Protein AF-A0A849Q7D5-F1 (afdb_monomer)

pLDDT: mean 95.62, std 4.77, range [68.0, 98.69]

Secondary structure (DSSP, 8-state):
-EEE--TTTTHHHHHHHHHHHTT---EEE-GGGHHHHGGG-S-EEEE-SEE-SSEEEEETTHHHHHHHHHHHT--EEEE--GGGB--GGGSPPS-----GGGT--S--TT-------EEEEEGGG-SEEEETTEEE-HHHHHHHHHT-

Nearest PDB structures (foldseek):
  3a11-assembly1_F  TM=9.158E-01  e=6.242E-13  Thermococcus kodakarensis KOD1
  7f67-assembly1_C  TM=9.190E-01  e=4.247E-13  Homo sapiens
  7f67-assembly1_D  TM=8.994E-01  e=4.829E-13  Homo sapiens
  7f66-assembly1_D  TM=9.003E-01  e=6.242E-13  Homo sapiens
  1t5o-assembly2_C  TM=9.073E-01  e=4.045E-11  Archaeoglobus fulgidus DSM 4304

Mean predicted aligned error: 3.21 Å

Sequence (148 aa):
AIVVESRPAREGVQLARALGEVGIRSTLIVDAGIASFMDRADAILVGGDTVSGSFFVNKLGTHPLVLTAANQGVPVYLLASLLKLLPEDEVPEVESPHSPEEVESDPMTNVTVENIYFERIPLDKVTGVITEEGVLTPEEIARRVTSL

Solvent-accessible surface area (backbone atoms only — not comparable to full-atom values): 8372 Å² total; per-residue (Å²): 86,82,35,49,28,34,67,63,84,34,58,30,52,54,51,47,49,55,37,46,76,75,70,44,70,64,46,84,39,56,63,90,43,48,77,84,50,47,92,78,46,86,58,46,80,42,69,43,73,32,36,34,46,62,32,28,31,28,56,37,69,46,49,66,48,44,54,50,30,49,74,71,71,33,48,28,36,34,41,40,56,73,89,34,54,35,45,69,92,69,56,74,84,54,83,53,82,48,68,31,56,62,75,54,72,73,90,53,89,97,57,87,72,78,32,60,60,40,38,80,29,64,33,87,55,39,67,26,37,40,35,92,92,42,77,36,45,44,68,55,44,25,55,51,29,75,70,110

Foldseek 3Di:
DEFELQPLVRVSVVVCVVCVVVPHDYHYDHLVCLLVCLVVDQAAEFEFQADELWKTKGWPSVQVNLVSCLVVVHAYEYEYEPVRYAYPVPDDDQQDWDDLVSVPVDDDPPDDRTDTTMDIHTLQSHPFYQYPVGTHHSNRSNVVNVVD

Structure (mmCIF, N/CA/C/O backbone):
data_AF-A0A849Q7D5-F1
#
_entry.id   AF-A0A849Q7D5-F1
#
loop_
_atom_site.group_PDB
_atom_site.id
_atom_site.type_symbol
_atom_site.label_atom_id
_atom_site.label_alt_id
_atom_site.label_comp_id
_atom_site.label_asym_id
_atom_site.label_entity_id
_atom_site.label_seq_id
_atom_site.pdbx_PDB_ins_code
_atom_site.Cartn_x
_atom_site.Cartn_y
_atom_site.Cartn_z
_atom_site.occupancy
_atom_site.B_iso_or_equiv
_atom_site.auth_seq_id
_atom_site.auth_comp_id
_atom_site.auth_asym_id
_atom_site.auth_atom_id
_atom_site.pdbx_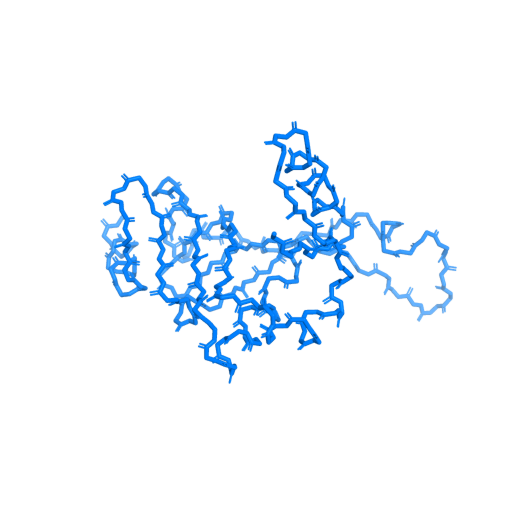PDB_model_num
ATOM 1 N N . ALA A 1 1 ? -8.672 -12.518 -6.782 1.00 95.00 1 ALA A N 1
ATOM 2 C CA . ALA A 1 1 ? -7.907 -11.332 -6.341 1.00 95.00 1 ALA A CA 1
ATOM 3 C C . ALA A 1 1 ? -7.391 -10.565 -7.554 1.00 95.00 1 ALA A C 1
ATOM 5 O O . ALA A 1 1 ? -6.993 -11.200 -8.524 1.00 95.00 1 ALA A O 1
ATOM 6 N N . ILE A 1 2 ? -7.405 -9.234 -7.520 1.00 98.38 2 ILE A N 1
ATOM 7 C CA . ILE A 1 2 ? -6.711 -8.384 -8.500 1.00 98.38 2 ILE A CA 1
ATOM 8 C C . ILE A 1 2 ? -5.404 -7.946 -7.834 1.00 98.38 2 ILE A C 1
ATOM 10 O O . ILE A 1 2 ? -5.429 -7.562 -6.669 1.00 98.38 2 ILE A O 1
ATOM 14 N N . VAL A 1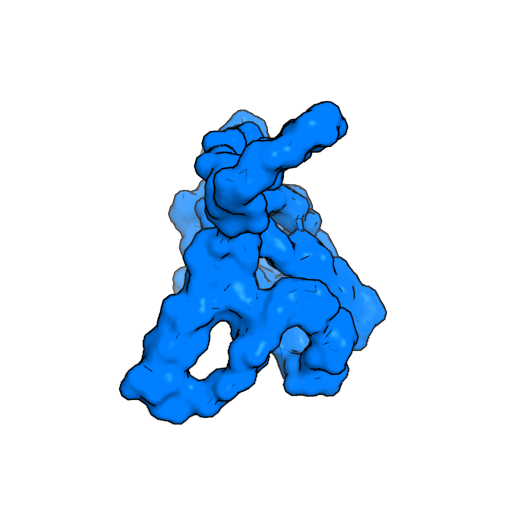 3 ? -4.273 -8.076 -8.525 1.00 98.56 3 VAL A N 1
ATOM 15 C CA . VAL A 1 3 ? -2.938 -7.799 -7.975 1.00 98.56 3 VAL A CA 1
ATOM 16 C C . VAL A 1 3 ? -2.233 -6.809 -8.891 1.00 98.56 3 VAL A C 1
ATOM 18 O O . VAL A 1 3 ? -2.092 -7.078 -10.083 1.00 98.56 3 VAL A O 1
ATOM 21 N N . VAL A 1 4 ? -1.806 -5.672 -8.346 1.00 98.31 4 VAL A N 1
ATOM 22 C CA . VAL A 1 4 ? -0.936 -4.713 -9.046 1.00 98.31 4 VAL A CA 1
ATOM 23 C C . VAL A 1 4 ? 0.485 -5.260 -9.094 1.00 98.31 4 VAL A C 1
ATOM 25 O O . VAL A 1 4 ? 0.920 -5.907 -8.145 1.00 98.31 4 VAL A O 1
ATOM 28 N N . GLU A 1 5 ? 1.204 -5.069 -10.196 1.00 97.94 5 GLU A N 1
ATOM 29 C CA . GLU A 1 5 ? 2.513 -5.700 -10.366 1.00 97.94 5 GLU A CA 1
ATOM 30 C C . GLU A 1 5 ? 3.599 -5.135 -9.444 1.00 97.94 5 GLU A C 1
ATOM 32 O O . GLU A 1 5 ? 4.513 -5.884 -9.100 1.00 97.94 5 GLU A O 1
ATOM 37 N N . SER A 1 6 ? 3.462 -3.883 -8.989 1.00 97.19 6 SER A N 1
ATOM 38 C CA . SER A 1 6 ? 4.369 -3.186 -8.076 1.00 97.19 6 SER A CA 1
ATOM 39 C C . SER A 1 6 ? 5.755 -2.919 -8.664 1.00 97.19 6 SER A C 1
ATOM 41 O O . SER A 1 6 ? 6.779 -3.439 -8.206 1.00 97.19 6 SER A O 1
ATOM 43 N N . ARG A 1 7 ? 5.814 -2.099 -9.716 1.00 96.12 7 ARG A N 1
ATOM 44 C CA . ARG A 1 7 ? 7.088 -1.557 -10.197 1.00 96.12 7 ARG A CA 1
ATOM 45 C C . ARG A 1 7 ? 7.767 -0.720 -9.095 1.00 96.12 7 ARG A C 1
ATOM 47 O O . ARG A 1 7 ? 7.089 -0.130 -8.259 1.00 96.12 7 ARG A O 1
ATOM 54 N N . PRO A 1 8 ? 9.109 -0.671 -9.082 1.00 94.12 8 PRO A N 1
ATOM 55 C CA . PRO A 1 8 ? 10.007 -1.296 -10.058 1.00 94.12 8 PRO A CA 1
ATOM 56 C C . PRO A 1 8 ? 10.384 -2.753 -9.742 1.00 94.12 8 PRO A C 1
ATOM 58 O O . PRO A 1 8 ? 10.613 -3.507 -10.688 1.00 94.12 8 PRO A O 1
ATOM 61 N N . ALA A 1 9 ? 10.351 -3.171 -8.470 1.00 93.81 9 ALA A N 1
ATOM 62 C CA . ALA A 1 9 ? 10.805 -4.492 -7.992 1.00 93.81 9 ALA A CA 1
ATOM 63 C C . ALA A 1 9 ? 9.872 -5.676 -8.333 1.00 93.81 9 ALA A C 1
ATOM 65 O O . ALA A 1 9 ? 10.250 -6.843 -8.224 1.00 93.81 9 ALA A O 1
ATOM 66 N N . ARG A 1 10 ? 8.647 -5.386 -8.778 1.00 96.44 10 ARG A N 1
ATOM 67 C CA . ARG A 1 10 ? 7.635 -6.352 -9.234 1.00 96.44 10 ARG A CA 1
ATOM 68 C C . ARG A 1 10 ? 7.193 -7.366 -8.175 1.00 96.44 10 ARG A C 1
ATOM 70 O O . ARG A 1 10 ? 6.913 -8.527 -8.485 1.00 96.44 10 ARG A O 1
ATOM 77 N N . GLU A 1 11 ? 7.120 -6.947 -6.917 1.00 97.12 11 GLU A N 1
ATOM 78 C CA . GLU A 1 11 ? 6.753 -7.813 -5.785 1.00 97.12 11 GLU A CA 1
ATOM 79 C C . GLU A 1 11 ? 5.333 -8.391 -5.924 1.00 97.12 11 GLU A C 1
ATOM 81 O O . GLU A 1 11 ? 5.085 -9.548 -5.576 1.00 97.12 11 GLU A O 1
ATOM 86 N N . GLY A 1 12 ? 4.414 -7.650 -6.550 1.00 98.00 12 GLY A N 1
ATOM 87 C CA . GLY A 1 12 ? 3.060 -8.122 -6.833 1.00 98.00 12 GLY A CA 1
ATOM 88 C C . GLY A 1 12 ? 3.012 -9.312 -7.796 1.00 98.00 12 GLY A C 1
ATOM 89 O O . GLY A 1 12 ? 2.136 -10.170 -7.685 1.00 98.00 12 GLY A O 1
ATOM 90 N N . VAL A 1 13 ? 3.999 -9.450 -8.690 1.00 98.44 13 VAL A N 1
ATOM 91 C CA . VAL A 1 13 ? 4.138 -10.643 -9.544 1.00 98.44 13 VAL A CA 1
ATOM 92 C C . VAL A 1 13 ? 4.446 -11.879 -8.701 1.00 98.44 13 VAL A C 1
ATOM 94 O O . VAL A 1 13 ? 3.911 -12.958 -8.966 1.00 98.44 13 VAL A O 1
ATOM 97 N N . GLN A 1 14 ? 5.290 -11.732 -7.678 1.00 98.12 14 GLN A N 1
ATOM 98 C CA . GLN A 1 14 ? 5.635 -12.822 -6.765 1.00 98.12 14 GLN A CA 1
ATOM 99 C C . GLN A 1 14 ? 4.418 -13.222 -5.925 1.00 98.12 14 GLN A C 1
ATOM 101 O O . GLN A 1 14 ? 4.090 -14.406 -5.850 1.00 98.12 14 GLN A O 1
ATOM 106 N N . LEU A 1 15 ? 3.676 -12.239 -5.400 1.00 97.94 15 LEU A N 1
ATOM 107 C CA . LEU A 1 15 ? 2.417 -12.478 -4.692 1.00 97.94 15 LEU A CA 1
ATOM 108 C C . LEU A 1 15 ? 1.390 -13.196 -5.579 1.00 97.94 15 LEU A C 1
ATOM 110 O O . LEU A 1 15 ? 0.790 -14.182 -5.158 1.00 97.94 15 LEU A O 1
ATOM 114 N N . ALA A 1 16 ? 1.198 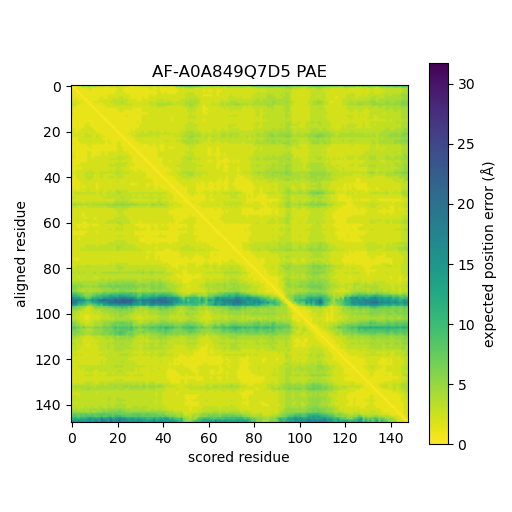-12.747 -6.822 1.00 98.56 16 ALA A N 1
ATOM 115 C CA . ALA A 1 16 ? 0.250 -13.368 -7.745 1.00 98.56 16 ALA A CA 1
ATOM 116 C C . ALA A 1 16 ? 0.588 -14.843 -8.031 1.00 98.56 16 ALA A C 1
ATOM 118 O O . ALA A 1 16 ? -0.333 -15.658 -8.132 1.00 98.56 16 ALA A O 1
ATOM 119 N N . ARG A 1 17 ? 1.883 -15.190 -8.118 1.00 98.44 17 ARG A N 1
ATOM 120 C CA . ARG A 1 17 ? 2.353 -16.583 -8.237 1.00 98.44 17 ARG A CA 1
ATOM 121 C C . ARG A 1 17 ? 2.036 -17.392 -6.982 1.00 98.44 17 ARG A C 1
ATOM 123 O O . ARG A 1 17 ? 1.398 -18.432 -7.104 1.00 98.44 17 ARG A O 1
ATOM 130 N N . ALA A 1 18 ? 2.393 -16.883 -5.802 1.00 98.44 18 ALA A N 1
ATOM 131 C CA . ALA A 1 18 ? 2.134 -17.555 -4.527 1.00 98.44 18 ALA A CA 1
ATOM 132 C C . ALA A 1 18 ? 0.632 -17.811 -4.295 1.00 98.44 18 ALA A C 1
ATOM 134 O O . ALA A 1 18 ? 0.235 -18.891 -3.867 1.00 98.44 18 ALA A O 1
ATOM 135 N N . LEU A 1 19 ? -0.228 -16.850 -4.656 1.00 98.31 19 LEU A N 1
ATOM 136 C CA . LEU A 1 19 ? -1.684 -17.029 -4.633 1.00 98.31 19 LEU A CA 1
ATOM 137 C C . LEU A 1 19 ? -2.136 -18.164 -5.564 1.00 98.31 19 LEU A C 1
ATOM 139 O O . LEU A 1 19 ? -2.997 -18.961 -5.192 1.00 98.31 19 LEU A O 1
ATOM 143 N N . GLY A 1 20 ? -1.541 -18.262 -6.754 1.00 98.25 20 GLY A N 1
ATOM 144 C CA . GLY A 1 20 ? -1.810 -19.348 -7.695 1.00 98.25 20 GLY A CA 1
ATOM 145 C C . GLY A 1 20 ? -1.415 -20.724 -7.152 1.00 98.25 20 GLY A C 1
ATOM 146 O O . GLY A 1 20 ? -2.179 -21.675 -7.309 1.00 98.25 20 GLY A O 1
ATOM 147 N N . GLU A 1 21 ? -0.275 -20.825 -6.464 1.00 98.38 21 GLU A N 1
ATOM 148 C CA . GLU A 1 21 ? 0.215 -22.072 -5.851 1.00 98.38 21 GLU A CA 1
ATOM 149 C C . GLU A 1 21 ? -0.733 -22.618 -4.774 1.00 98.38 21 GLU A C 1
ATOM 151 O O . GLU A 1 21 ? -0.887 -23.832 -4.647 1.00 98.38 21 GLU A O 1
ATOM 156 N N . VAL A 1 22 ? -1.431 -21.738 -4.049 1.00 98.38 22 VAL A N 1
ATOM 157 C CA . VAL A 1 22 ? -2.447 -22.119 -3.049 1.00 98.38 22 VAL A CA 1
ATOM 158 C C . VAL A 1 22 ? -3.874 -22.187 -3.616 1.00 98.38 22 VAL A C 1
ATOM 160 O O . VAL A 1 22 ? -4.838 -22.330 -2.866 1.00 98.38 22 VAL A O 1
ATOM 163 N N . GLY A 1 23 ? -4.038 -22.094 -4.941 1.00 98.19 23 GLY A N 1
ATOM 164 C CA . GLY A 1 23 ? -5.325 -22.262 -5.628 1.00 98.19 23 GLY A CA 1
ATOM 165 C C . GLY A 1 23 ? -6.226 -21.021 -5.658 1.00 98.19 23 GLY A C 1
ATOM 166 O O . GLY A 1 23 ? -7.399 -21.121 -6.029 1.00 98.19 23 GLY A O 1
ATOM 167 N N . ILE A 1 24 ? -5.712 -19.840 -5.307 1.00 98.12 24 ILE A N 1
ATOM 168 C CA . ILE A 1 24 ? -6.462 -18.582 -5.375 1.00 98.12 24 ILE A CA 1
ATOM 169 C C . ILE A 1 24 ? -6.379 -18.016 -6.793 1.00 98.12 24 ILE A C 1
ATOM 171 O O . ILE A 1 24 ? -5.318 -17.624 -7.278 1.00 98.12 24 ILE A O 1
ATOM 175 N N . ARG A 1 25 ? -7.534 -17.898 -7.458 1.00 98.00 25 ARG A N 1
ATOM 176 C CA . ARG A 1 25 ? -7.623 -17.261 -8.779 1.00 98.00 25 ARG A CA 1
ATOM 177 C C . ARG A 1 25 ? -7.268 -15.775 -8.680 1.00 98.00 25 ARG A C 1
ATOM 179 O O . ARG A 1 25 ? -7.972 -14.995 -8.024 1.00 98.00 25 ARG A O 1
ATOM 186 N N . SER A 1 26 ? -6.215 -15.375 -9.382 1.00 97.94 26 SER A N 1
ATOM 187 C CA . SER A 1 26 ? -5.712 -14.004 -9.418 1.00 97.94 26 SER A CA 1
ATOM 188 C C . SER A 1 26 ? -5.717 -13.418 -10.837 1.00 97.94 26 SER A C 1
ATOM 190 O O . SER A 1 26 ? -5.705 -14.134 -11.836 1.00 97.94 26 SER A O 1
ATOM 192 N N . THR A 1 27 ? -5.791 -12.094 -10.932 1.00 98.44 27 THR A N 1
ATOM 193 C CA . THR A 1 27 ? -5.575 -11.315 -12.156 1.00 98.44 27 THR A CA 1
ATOM 194 C C . THR A 1 27 ? -4.468 -10.315 -11.861 1.00 98.44 27 THR A C 1
ATOM 196 O O . THR A 1 27 ? -4.635 -9.478 -10.978 1.00 98.44 27 THR A O 1
ATOM 199 N N . LEU A 1 28 ? -3.342 -10.426 -12.564 1.00 98.56 28 LEU A N 1
ATOM 200 C CA . LEU A 1 28 ? -2.226 -9.486 -12.460 1.00 98.56 28 LEU A CA 1
ATOM 201 C C . LEU A 1 28 ? -2.465 -8.307 -13.415 1.00 98.56 28 LEU A C 1
ATOM 203 O O . LEU A 1 28 ? -2.771 -8.529 -14.587 1.00 98.56 28 LEU A O 1
ATOM 207 N N . ILE A 1 29 ? -2.318 -7.080 -12.921 1.00 98.56 29 ILE A N 1
ATOM 208 C CA . ILE A 1 29 ? -2.449 -5.840 -13.695 1.00 98.56 29 ILE A CA 1
ATOM 209 C C . ILE A 1 29 ? -1.201 -4.968 -13.527 1.00 98.56 29 ILE A C 1
ATOM 211 O O . ILE A 1 29 ? -0.489 -5.080 -12.532 1.00 98.56 29 ILE A O 1
ATOM 215 N N . VAL A 1 30 ? -0.951 -4.083 -14.491 1.00 98.31 30 VAL A N 1
ATOM 216 C CA . VAL A 1 30 ? 0.074 -3.033 -14.358 1.00 98.31 30 VAL A CA 1
ATOM 217 C C . VAL A 1 30 ? -0.389 -1.958 -13.374 1.00 98.31 30 VAL A C 1
ATOM 219 O O . VAL A 1 30 ? -1.594 -1.736 -13.232 1.00 98.31 30 VAL A O 1
ATOM 222 N N . ASP A 1 31 ? 0.546 -1.245 -12.744 1.00 97.56 31 ASP A N 1
ATOM 223 C CA . ASP A 1 31 ? 0.227 -0.225 -11.729 1.00 97.56 31 ASP A CA 1
ATOM 224 C C . ASP A 1 31 ? -0.660 0.902 -12.296 1.00 97.56 31 ASP A C 1
ATOM 226 O O . ASP A 1 31 ? -1.638 1.315 -11.677 1.00 97.56 31 ASP A O 1
ATOM 230 N N . ALA A 1 32 ? -0.426 1.322 -13.544 1.00 97.56 32 ALA A N 1
ATOM 231 C CA . ALA A 1 32 ? -1.267 2.313 -14.230 1.00 97.56 32 ALA A CA 1
ATOM 232 C C . ALA A 1 32 ? -2.726 1.850 -14.452 1.00 97.56 32 ALA A C 1
ATOM 234 O O . ALA A 1 32 ? -3.605 2.660 -14.744 1.00 97.56 32 ALA A O 1
ATOM 235 N N . GLY A 1 33 ? -2.999 0.550 -14.317 1.00 97.62 33 GLY A N 1
ATOM 236 C CA . GLY A 1 33 ? -4.327 -0.033 -14.462 1.00 97.62 33 GLY A CA 1
ATOM 237 C C . GLY A 1 33 ? -5.227 0.146 -13.239 1.00 97.62 33 GLY A C 1
ATOM 238 O O . GLY A 1 33 ? -6.423 -0.099 -13.368 1.00 97.62 33 GLY A O 1
ATOM 239 N N . ILE A 1 34 ? -4.701 0.583 -12.085 1.00 97.94 34 ILE A N 1
ATOM 240 C CA . ILE A 1 34 ? -5.430 0.679 -10.803 1.00 97.94 34 ILE A CA 1
ATOM 241 C C . ILE A 1 34 ? -6.848 1.242 -10.973 1.00 97.94 34 ILE A C 1
ATOM 243 O O . ILE A 1 34 ? -7.823 0.582 -10.619 1.00 97.94 34 ILE A O 1
ATOM 247 N N . ALA A 1 35 ? -6.983 2.425 -11.578 1.00 97.56 35 ALA A N 1
ATOM 248 C CA . ALA A 1 35 ? -8.279 3.088 -11.717 1.00 97.56 35 ALA A CA 1
ATOM 249 C C . ALA A 1 35 ? -9.241 2.371 -12.675 1.00 97.56 35 ALA A C 1
ATOM 251 O O . ALA A 1 35 ? -10.450 2.442 -12.483 1.00 97.56 35 ALA A O 1
ATOM 252 N N . SER A 1 36 ? -8.715 1.661 -13.679 1.00 97.88 36 SER A N 1
ATOM 253 C CA . SER A 1 36 ? -9.518 0.945 -14.683 1.00 97.88 36 SER A CA 1
ATOM 254 C C . SER A 1 36 ? -10.069 -0.393 -14.187 1.00 97.88 36 SER A C 1
ATOM 256 O O . SER A 1 36 ? -10.892 -0.996 -14.867 1.00 97.88 36 SER A O 1
ATOM 258 N N . PHE A 1 37 ? -9.576 -0.893 -13.052 1.00 97.75 37 PHE A N 1
ATOM 259 C CA . PHE A 1 37 ? -9.988 -2.175 -12.472 1.00 97.75 37 PHE A CA 1
ATOM 260 C C . PHE A 1 37 ? -10.643 -2.021 -11.093 1.00 97.75 37 PHE A C 1
ATOM 262 O O . PHE A 1 37 ? -11.060 -3.022 -10.511 1.00 97.75 37 PHE A O 1
ATOM 269 N N . MET A 1 38 ? -10.711 -0.799 -10.560 1.00 97.62 38 MET A N 1
ATOM 270 C CA . MET A 1 38 ? -11.209 -0.518 -9.213 1.00 97.62 38 MET A CA 1
ATOM 271 C C . MET A 1 38 ? -12.692 -0.883 -9.045 1.00 97.62 38 MET A C 1
ATOM 273 O O . MET A 1 38 ? -13.074 -1.436 -8.021 1.00 97.62 38 MET A O 1
ATOM 277 N N . ASP A 1 39 ? -13.506 -0.680 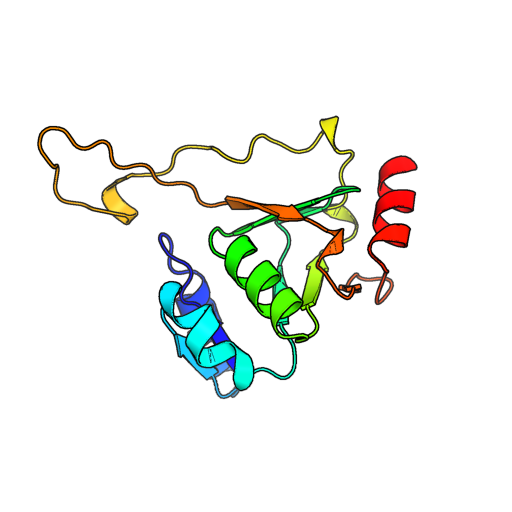-10.082 1.00 96.69 39 ASP A N 1
ATOM 278 C CA . ASP A 1 39 ? -14.933 -1.034 -10.127 1.00 96.69 39 ASP A CA 1
ATOM 279 C C . ASP A 1 39 ? -15.208 -2.546 -10.018 1.00 96.69 39 ASP A C 1
ATOM 281 O O . ASP A 1 39 ? -16.340 -2.969 -9.787 1.00 96.69 39 ASP A O 1
ATOM 285 N N . ARG A 1 40 ? -14.170 -3.374 -10.175 1.00 97.38 40 ARG A N 1
ATOM 286 C CA . ARG A 1 40 ? -14.224 -4.834 -10.041 1.00 97.38 40 ARG A CA 1
ATOM 287 C C . ARG A 1 40 ? -13.776 -5.330 -8.665 1.00 97.38 40 ARG A C 1
ATOM 289 O O . ARG A 1 40 ? -13.729 -6.547 -8.470 1.00 97.38 40 ARG A O 1
ATOM 296 N N . ALA A 1 41 ? -13.373 -4.438 -7.761 1.00 97.81 41 ALA A N 1
ATOM 297 C CA . ALA A 1 41 ? -12.889 -4.782 -6.431 1.00 97.81 41 ALA A CA 1
ATOM 298 C C . ALA A 1 41 ? -13.965 -4.531 -5.367 1.00 97.81 41 ALA A C 1
ATOM 300 O O . ALA A 1 41 ? -14.514 -3.439 -5.271 1.00 97.81 41 ALA A O 1
ATOM 301 N N . ASP A 1 42 ? -14.219 -5.533 -4.522 1.00 98.19 42 ASP A N 1
ATOM 302 C CA . ASP A 1 42 ? -15.124 -5.392 -3.372 1.00 98.19 42 ASP A CA 1
ATOM 303 C C . ASP A 1 42 ? -14.457 -4.650 -2.197 1.00 98.19 42 ASP A C 1
ATOM 305 O O . ASP A 1 42 ? -15.122 -4.004 -1.390 1.00 98.19 42 ASP A O 1
ATOM 309 N N . ALA A 1 43 ? -13.133 -4.777 -2.086 1.00 98.31 43 ALA A N 1
ATOM 310 C CA . ALA A 1 43 ? -12.295 -4.133 -1.085 1.00 98.31 43 ALA A CA 1
ATOM 311 C C . ALA A 1 43 ? -10.835 -4.107 -1.557 1.00 98.31 43 ALA A C 1
ATOM 313 O O . ALA A 1 43 ? -10.412 -4.937 -2.369 1.00 98.31 43 ALA A O 1
ATOM 314 N N . ILE A 1 44 ? -10.053 -3.193 -0.990 1.00 98.56 44 ILE A N 1
ATOM 315 C CA . ILE A 1 44 ? -8.606 -3.104 -1.171 1.00 98.56 44 ILE A CA 1
ATOM 316 C C . ILE A 1 44 ? -7.897 -3.618 0.081 1.00 98.56 44 ILE A C 1
ATOM 318 O O . ILE A 1 44 ? -8.259 -3.261 1.199 1.00 98.56 44 ILE A O 1
ATOM 322 N N . LEU A 1 45 ? -6.862 -4.437 -0.120 1.00 98.31 45 LEU A N 1
ATOM 323 C CA . LEU A 1 45 ? -5.959 -4.909 0.928 1.00 98.31 45 LEU A CA 1
ATOM 324 C C . LEU A 1 45 ? -4.543 -4.454 0.589 1.00 98.31 45 LEU A C 1
ATOM 326 O O . LEU A 1 45 ? -4.043 -4.757 -0.495 1.00 98.31 45 LEU A O 1
ATOM 330 N N . VAL A 1 46 ? -3.904 -3.746 1.514 1.00 98.38 46 VAL A N 1
ATOM 331 C CA . VAL A 1 46 ? -2.517 -3.279 1.382 1.00 98.38 46 VAL A CA 1
ATOM 332 C C . VAL A 1 46 ? -1.726 -3.641 2.629 1.00 98.38 46 VAL A C 1
ATOM 334 O O . VAL A 1 46 ? -2.290 -3.764 3.713 1.00 98.38 46 VAL A O 1
ATOM 337 N N . GLY A 1 47 ? -0.419 -3.834 2.478 1.00 97.56 47 GLY A N 1
ATOM 338 C CA . GLY A 1 47 ? 0.488 -3.915 3.618 1.00 97.56 47 GLY A CA 1
ATOM 339 C C . GLY A 1 47 ? 0.816 -2.530 4.178 1.00 97.56 47 GLY A C 1
ATOM 340 O O . GLY A 1 47 ? 0.453 -1.507 3.597 1.00 97.56 47 GLY A O 1
ATOM 341 N N . GLY A 1 48 ? 1.527 -2.517 5.300 1.00 95.69 48 GLY A N 1
ATOM 342 C CA . GLY A 1 48 ? 2.270 -1.355 5.775 1.00 95.69 48 GLY A CA 1
ATOM 343 C C . GLY A 1 48 ? 3.632 -1.791 6.287 1.00 95.69 48 GLY A C 1
ATOM 344 O O . GLY A 1 48 ? 3.729 -2.768 7.032 1.00 95.69 48 GLY A O 1
ATOM 345 N N . ASP A 1 49 ? 4.684 -1.092 5.884 1.00 95.50 49 ASP A N 1
ATOM 346 C CA . ASP A 1 49 ? 6.049 -1.252 6.390 1.00 95.50 49 ASP A CA 1
ATOM 347 C C . ASP A 1 49 ? 6.215 -0.542 7.734 1.00 95.50 49 ASP A C 1
ATOM 349 O O . ASP A 1 49 ? 6.857 -1.056 8.647 1.00 95.50 49 ASP A O 1
ATOM 353 N N . THR A 1 50 ? 5.563 0.609 7.884 1.00 96.81 50 THR A N 1
ATOM 354 C CA . THR A 1 50 ? 5.499 1.397 9.120 1.00 96.81 50 THR A CA 1
ATOM 355 C C . THR A 1 50 ? 4.155 2.106 9.182 1.00 96.81 50 THR A C 1
ATOM 357 O O . THR A 1 50 ? 3.639 2.530 8.151 1.00 96.81 50 THR A O 1
ATOM 360 N N . VAL A 1 51 ? 3.577 2.249 10.369 1.00 97.56 51 VAL A N 1
ATOM 361 C CA . VAL A 1 51 ? 2.295 2.930 10.578 1.00 97.56 51 VAL A CA 1
ATOM 362 C C . VAL A 1 51 ? 2.470 3.968 11.682 1.00 97.56 51 VAL A C 1
ATOM 364 O O . VAL A 1 51 ? 2.920 3.642 12.775 1.00 97.56 51 VAL A O 1
ATOM 367 N N . SER A 1 52 ? 2.132 5.218 11.393 1.00 96.94 52 SER A N 1
ATOM 368 C CA . SER A 1 52 ? 2.160 6.327 12.345 1.00 96.94 52 SER A CA 1
ATOM 369 C C . SER A 1 52 ? 0.739 6.785 12.680 1.00 96.94 52 SER A C 1
ATOM 371 O O . SER A 1 52 ? -0.239 6.127 12.320 1.00 96.94 52 SER A O 1
ATOM 373 N N . GLY A 1 53 ? 0.603 7.897 13.409 1.00 96.19 53 GLY A N 1
ATOM 374 C CA . GLY A 1 53 ? -0.707 8.421 13.787 1.00 96.19 53 GLY A CA 1
ATOM 375 C C . GLY A 1 53 ? -1.487 9.061 12.635 1.00 96.19 53 GLY A C 1
ATOM 376 O O . GLY A 1 53 ? -2.716 9.034 12.654 1.00 96.19 53 GLY A O 1
ATOM 377 N N . SER A 1 54 ? -0.804 9.608 11.627 1.00 96.81 54 SER A N 1
ATOM 378 C CA . SER A 1 54 ? -1.444 10.299 10.497 1.00 96.81 54 SER A CA 1
ATOM 379 C C . SER A 1 54 ? -1.185 9.666 9.133 1.00 96.81 54 SER A C 1
ATOM 381 O O . SER A 1 54 ? -1.938 9.917 8.188 1.00 96.81 54 SER A O 1
ATOM 383 N N . PHE A 1 55 ? -0.162 8.824 8.999 1.00 97.69 55 PHE A N 1
ATOM 384 C CA . PHE A 1 55 ? 0.183 8.179 7.738 1.00 97.69 55 PHE A CA 1
ATOM 385 C C . PHE A 1 55 ? 0.713 6.765 7.962 1.00 97.69 55 PHE A C 1
ATOM 387 O O . PHE A 1 55 ? 1.028 6.348 9.070 1.00 97.69 55 PHE A O 1
ATOM 394 N N . PHE A 1 56 ? 0.842 6.009 6.886 1.00 97.88 56 PHE A N 1
ATOM 395 C CA . PHE A 1 56 ? 1.623 4.784 6.877 1.00 97.88 56 PHE A CA 1
ATOM 396 C C . PHE A 1 56 ? 2.590 4.806 5.701 1.00 97.88 56 PHE A C 1
ATOM 398 O O . PHE A 1 56 ? 2.380 5.513 4.717 1.00 97.88 56 PHE A O 1
ATOM 405 N N . VAL A 1 57 ? 3.679 4.065 5.830 1.00 97.56 57 VAL A N 1
ATOM 406 C CA . VAL A 1 57 ? 4.652 3.839 4.769 1.00 97.56 57 VAL A CA 1
ATOM 407 C C . VAL A 1 57 ? 4.364 2.475 4.172 1.00 97.56 57 VAL A C 1
ATOM 409 O O . VAL A 1 57 ? 4.229 1.494 4.905 1.00 97.56 57 VAL A O 1
ATOM 412 N N . ASN A 1 58 ? 4.250 2.414 2.853 1.00 97.06 58 ASN A N 1
ATOM 413 C CA . ASN A 1 58 ? 4.158 1.154 2.129 1.00 97.06 58 ASN A CA 1
ATOM 414 C C . ASN A 1 58 ? 4.808 1.295 0.754 1.00 97.06 58 ASN A C 1
ATOM 416 O O . ASN A 1 58 ? 5.188 2.391 0.334 1.00 97.06 58 ASN A O 1
ATOM 420 N N . LYS A 1 59 ? 4.917 0.170 0.052 1.00 96.19 59 LYS A N 1
ATOM 421 C CA . LYS A 1 59 ? 5.415 0.083 -1.316 1.00 96.19 59 LYS A CA 1
ATOM 422 C C . LYS A 1 59 ? 4.813 1.146 -2.254 1.00 96.19 59 LYS A C 1
ATOM 424 O O . LYS A 1 59 ? 3.598 1.353 -2.261 1.00 96.19 59 LYS A O 1
ATOM 429 N N . LEU A 1 60 ? 5.659 1.759 -3.082 1.00 95.44 60 LEU A N 1
ATOM 430 C CA . LEU A 1 60 ? 5.294 2.721 -4.124 1.00 95.44 60 LEU A CA 1
ATOM 431 C C . LEU A 1 60 ? 4.169 2.172 -5.018 1.00 95.44 60 LEU A C 1
ATOM 433 O O . LEU A 1 60 ? 4.179 1.004 -5.411 1.00 95.44 60 LEU A O 1
ATOM 437 N N . GLY A 1 61 ? 3.201 3.031 -5.334 1.00 96.00 61 GLY A N 1
ATOM 438 C CA . GLY A 1 61 ? 1.960 2.687 -6.027 1.00 96.00 61 GLY A CA 1
ATOM 439 C C . GLY A 1 61 ? 0.779 2.462 -5.075 1.00 96.00 61 GLY A C 1
ATOM 440 O O . GLY A 1 61 ? -0.370 2.418 -5.519 1.00 96.00 61 GLY A O 1
ATOM 441 N N . THR A 1 62 ? 1.022 2.382 -3.764 1.00 97.94 62 THR A N 1
ATOM 442 C CA . THR A 1 62 ? -0.036 2.251 -2.753 1.00 97.94 62 THR A CA 1
ATOM 443 C C . THR A 1 62 ? -0.826 3.542 -2.586 1.00 97.94 62 THR A C 1
ATOM 445 O O . THR A 1 62 ? -2.046 3.495 -2.446 1.00 97.94 62 THR A O 1
ATOM 448 N N . HIS A 1 63 ? -0.181 4.705 -2.632 1.00 97.69 63 HIS A N 1
ATOM 449 C CA . HIS A 1 63 ? -0.864 5.985 -2.463 1.00 97.69 63 HIS A CA 1
ATOM 450 C C . HIS A 1 63 ? -1.932 6.228 -3.544 1.00 97.69 63 HIS A C 1
ATOM 452 O O . HIS A 1 63 ? -3.092 6.452 -3.178 1.00 97.69 63 HIS A O 1
ATOM 458 N N . PRO A 1 64 ? -1.636 6.113 -4.859 1.00 97.31 64 PRO A N 1
ATOM 459 C CA . PRO A 1 64 ? -2.675 6.244 -5.877 1.00 97.31 64 PRO A CA 1
ATOM 460 C C . PRO A 1 64 ? -3.745 5.147 -5.775 1.00 97.31 64 PRO A C 1
ATOM 462 O O . PRO A 1 64 ? -4.912 5.433 -6.048 1.00 97.31 64 PRO A O 1
ATOM 465 N N . LEU A 1 65 ? -3.402 3.927 -5.339 1.00 98.50 65 LEU A N 1
ATOM 466 C CA . LEU A 1 65 ? -4.378 2.862 -5.073 1.00 98.50 65 LEU A CA 1
ATOM 467 C C . LEU A 1 65 ? -5.387 3.271 -3.993 1.00 98.50 65 LEU A C 1
ATOM 469 O O . LEU A 1 65 ? -6.595 3.199 -4.226 1.00 98.50 65 LEU A O 1
ATOM 473 N N . VAL A 1 66 ? -4.897 3.746 -2.847 1.00 98.44 66 VAL A N 1
ATOM 474 C CA . VAL A 1 66 ? -5.724 4.153 -1.705 1.00 98.44 66 VAL A CA 1
ATOM 475 C C . VAL A 1 66 ? -6.591 5.363 -2.041 1.00 98.44 66 VAL A C 1
ATOM 477 O O . VAL A 1 66 ? -7.791 5.339 -1.773 1.00 98.44 66 VAL A O 1
ATOM 480 N N . LEU A 1 67 ? -6.035 6.397 -2.680 1.00 97.94 67 LEU A N 1
ATOM 481 C CA . LEU A 1 67 ? -6.820 7.574 -3.070 1.00 97.94 67 LEU A CA 1
ATOM 482 C C . LEU A 1 67 ? -7.897 7.237 -4.100 1.00 97.94 67 LEU A C 1
ATOM 484 O O . LEU A 1 67 ? -9.019 7.735 -4.000 1.00 97.94 67 LEU A O 1
ATOM 488 N N . THR A 1 68 ? -7.580 6.380 -5.072 1.00 98.38 68 THR A N 1
ATOM 489 C CA . THR A 1 68 ? -8.552 5.954 -6.085 1.00 98.38 68 THR A CA 1
ATOM 490 C C . THR A 1 68 ? -9.698 5.178 -5.444 1.00 98.38 68 THR A C 1
ATOM 492 O O . THR A 1 68 ? -10.859 5.458 -5.740 1.00 98.38 68 THR A O 1
ATOM 495 N N . ALA A 1 69 ? -9.387 4.247 -4.538 1.00 98.25 69 ALA A N 1
ATOM 496 C CA . ALA A 1 69 ? -10.386 3.469 -3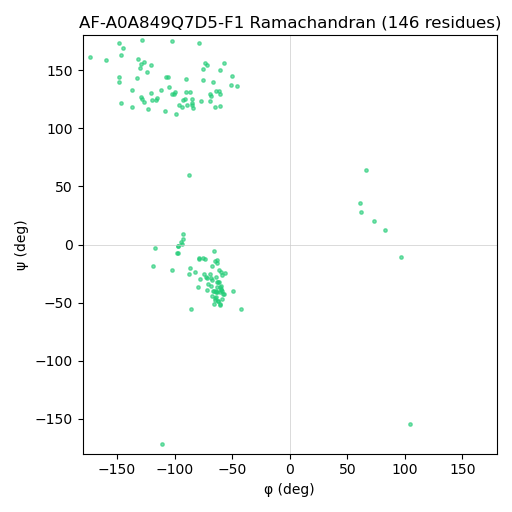.814 1.00 98.25 69 ALA A CA 1
ATOM 497 C C . ALA A 1 69 ? -11.280 4.362 -2.945 1.00 98.25 69 ALA A C 1
ATOM 499 O O . ALA A 1 69 ? -12.504 4.305 -3.067 1.00 98.25 69 ALA A O 1
ATOM 500 N N . ALA A 1 70 ? -10.676 5.261 -2.159 1.00 95.88 70 ALA A N 1
ATOM 501 C CA . ALA A 1 70 ? -11.400 6.219 -1.329 1.00 95.88 70 ALA A CA 1
ATOM 502 C C . ALA A 1 70 ? -12.335 7.111 -2.163 1.00 95.88 70 ALA A C 1
ATOM 504 O O . ALA A 1 70 ? -13.489 7.317 -1.793 1.00 95.88 70 ALA A O 1
ATOM 505 N N . ASN A 1 71 ? -11.875 7.593 -3.323 1.00 96.75 71 ASN A N 1
ATOM 506 C CA . ASN A 1 71 ? -12.684 8.417 -4.223 1.00 96.75 71 ASN A CA 1
ATOM 507 C C . ASN A 1 71 ? -13.856 7.649 -4.861 1.00 96.75 71 ASN A C 1
ATOM 509 O O . ASN A 1 71 ? -14.888 8.243 -5.161 1.00 96.75 71 ASN A O 1
ATOM 513 N N . GLN A 1 72 ? -13.708 6.342 -5.083 1.00 96.94 72 GLN A N 1
ATOM 514 C CA . GLN A 1 72 ? -14.753 5.493 -5.666 1.00 96.94 72 GLN A CA 1
ATOM 515 C C . GLN A 1 72 ? -15.627 4.788 -4.617 1.00 96.94 72 GLN A C 1
ATOM 517 O O . GLN A 1 72 ? -16.547 4.060 -4.980 1.00 96.94 72 GLN A O 1
ATOM 522 N N . GLY A 1 73 ? -15.376 5.013 -3.324 1.00 97.06 73 GLY A N 1
ATOM 523 C CA . GLY A 1 73 ? -16.137 4.400 -2.235 1.00 97.06 73 GLY A CA 1
ATOM 524 C C . GLY A 1 73 ? -15.842 2.912 -2.018 1.00 97.06 73 GLY A C 1
ATOM 525 O O . GLY A 1 73 ? -16.657 2.221 -1.409 1.00 97.06 73 GLY A O 1
ATOM 526 N N . VAL A 1 74 ? -14.698 2.413 -2.499 1.00 98.44 74 VAL A N 1
ATOM 527 C CA . VAL A 1 74 ? -14.239 1.040 -2.241 1.00 98.44 74 VAL A CA 1
ATOM 528 C C . VAL A 1 74 ? -13.488 1.020 -0.903 1.00 98.44 74 VAL A C 1
ATOM 530 O O . VAL A 1 74 ? -12.547 1.801 -0.736 1.00 98.44 74 VAL A O 1
ATOM 533 N N . PRO A 1 75 ? -13.865 0.161 0.064 1.00 98.44 75 PRO A N 1
ATOM 534 C CA . PRO A 1 75 ? -13.224 0.137 1.373 1.00 98.44 75 PRO A CA 1
ATOM 535 C C . PRO A 1 75 ? -11.769 -0.330 1.280 1.00 98.44 75 PRO A C 1
ATOM 537 O O . PRO A 1 75 ? -11.443 -1.271 0.553 1.00 98.44 75 PRO A O 1
ATOM 540 N N . VAL A 1 76 ? -10.896 0.314 2.052 1.00 98.69 76 VAL A N 1
ATOM 541 C CA . VAL A 1 76 ? -9.451 0.059 2.076 1.00 98.69 76 VAL A CA 1
ATOM 542 C C . VAL A 1 76 ? -9.055 -0.466 3.446 1.00 98.69 76 VAL A C 1
ATOM 544 O O . VAL A 1 76 ? -9.270 0.203 4.452 1.00 98.69 76 VAL A O 1
ATOM 547 N N . TYR A 1 77 ? -8.420 -1.630 3.493 1.00 98.69 77 TYR A N 1
ATOM 548 C CA . TYR A 1 77 ? -7.899 -2.209 4.723 1.00 98.69 77 TYR A CA 1
ATOM 549 C C . TYR A 1 77 ? -6.377 -2.307 4.672 1.00 98.69 77 TYR A C 1
ATOM 551 O O . TYR A 1 77 ? -5.799 -2.899 3.757 1.00 98.69 77 TYR A O 1
ATOM 559 N N . LEU A 1 78 ? -5.743 -1.734 5.690 1.00 98.69 78 LEU A N 1
ATOM 560 C CA . LEU A 1 78 ? -4.307 -1.813 5.916 1.00 98.69 78 LEU A CA 1
ATOM 561 C C . LEU A 1 78 ? -3.999 -3.017 6.807 1.00 98.69 78 LEU A C 1
ATOM 563 O O . LEU A 1 78 ? -4.546 -3.121 7.898 1.00 98.69 78 LEU A O 1
ATOM 567 N N . LEU A 1 79 ? -3.121 -3.915 6.373 1.00 98.31 79 LEU A N 1
ATOM 568 C CA . LEU A 1 79 ? -2.634 -5.035 7.173 1.00 98.31 79 LEU A CA 1
ATOM 569 C C . LEU A 1 79 ? -1.274 -4.665 7.764 1.00 98.31 79 LEU A C 1
ATOM 571 O O . LEU A 1 79 ? -0.281 -4.556 7.038 1.00 98.31 79 LEU A O 1
ATOM 575 N N . ALA A 1 80 ? -1.218 -4.504 9.082 1.00 97.25 80 ALA A N 1
ATOM 576 C CA . ALA A 1 80 ? 0.010 -4.166 9.788 1.00 97.25 80 ALA A CA 1
ATOM 577 C C . ALA A 1 80 ? 0.017 -4.781 11.191 1.00 97.25 80 ALA A C 1
ATOM 579 O O . ALA A 1 80 ? -0.996 -4.784 11.882 1.00 97.25 80 ALA A O 1
ATOM 580 N N . SER A 1 81 ? 1.177 -5.284 11.619 1.00 96.88 81 SER A N 1
ATOM 581 C CA . SER A 1 81 ? 1.361 -5.691 13.016 1.00 96.88 81 SER A CA 1
ATOM 582 C C . SER A 1 81 ? 1.525 -4.461 13.906 1.00 96.88 81 SER A C 1
ATOM 584 O O . SER A 1 81 ? 2.074 -3.453 13.458 1.00 96.88 81 SER A O 1
ATOM 586 N N . LEU A 1 82 ? 1.129 -4.557 15.178 1.00 95.38 82 LEU A N 1
ATOM 587 C CA . LEU A 1 82 ? 1.344 -3.495 16.164 1.00 95.38 82 LEU A CA 1
ATOM 588 C C . LEU A 1 82 ? 2.833 -3.179 16.360 1.00 95.38 82 LEU A C 1
ATOM 590 O O . LEU A 1 82 ? 3.169 -2.055 16.710 1.00 95.38 82 LEU A O 1
ATOM 594 N N . LEU A 1 83 ? 3.733 -4.123 16.059 1.00 96.00 83 LEU A N 1
ATOM 595 C CA . LEU A 1 83 ? 5.186 -3.900 16.064 1.00 96.00 83 LEU A CA 1
ATOM 596 C C . LEU A 1 83 ? 5.665 -2.895 15.006 1.00 96.00 83 LEU A C 1
ATOM 598 O O . LEU A 1 83 ? 6.809 -2.458 15.059 1.00 96.00 83 LEU A O 1
ATOM 602 N N . LYS A 1 84 ? 4.820 -2.561 14.026 1.00 96.19 84 LYS A N 1
ATOM 603 C CA . LYS A 1 84 ? 5.115 -1.568 12.986 1.00 96.19 84 LYS A CA 1
ATOM 604 C C . LYS A 1 84 ? 4.587 -0.175 13.331 1.00 96.19 84 LYS A C 1
ATOM 606 O O . LYS A 1 84 ? 4.705 0.724 12.499 1.00 96.19 84 LYS A O 1
ATOM 611 N N . LEU A 1 85 ? 3.976 -0.006 14.507 1.00 96.69 85 LEU A N 1
ATOM 612 C CA . LEU A 1 85 ? 3.534 1.294 14.995 1.00 96.69 85 LEU A CA 1
ATOM 613 C C . LEU A 1 85 ? 4.726 2.082 15.525 1.00 96.69 85 LEU A C 1
ATOM 615 O O . LEU A 1 85 ? 5.413 1.605 16.423 1.00 96.69 85 LEU A O 1
ATOM 619 N N . LEU A 1 86 ? 4.943 3.278 14.984 1.00 96.06 86 LEU A N 1
ATOM 620 C CA . LEU A 1 86 ? 6.012 4.180 15.408 1.00 96.06 86 LEU A CA 1
ATOM 621 C C . LEU A 1 86 ? 5.475 5.604 15.602 1.00 96.06 86 LEU A C 1
ATOM 623 O O . LEU A 1 86 ? 4.625 6.034 14.809 1.00 96.06 86 LEU A O 1
ATOM 627 N N . PRO A 1 87 ? 5.979 6.353 16.606 1.00 94.94 87 PRO A N 1
ATOM 628 C CA . PRO A 1 87 ? 5.822 7.804 16.662 1.00 94.94 87 PRO A CA 1
ATOM 629 C C . PRO A 1 87 ? 6.235 8.457 15.339 1.00 94.94 87 PRO A C 1
ATOM 631 O O . PRO A 1 87 ? 7.143 7.988 14.654 1.00 94.94 87 PRO A O 1
ATOM 634 N N . GLU A 1 88 ? 5.550 9.531 14.943 1.00 93.00 88 GLU A N 1
ATOM 635 C CA . GLU A 1 88 ? 5.766 10.159 13.630 1.00 93.00 88 GLU A CA 1
ATOM 636 C C . GLU A 1 88 ? 7.194 10.664 13.421 1.00 93.00 88 GLU A C 1
ATOM 638 O O . GLU A 1 88 ? 7.717 10.582 12.310 1.00 93.00 88 GLU A O 1
ATOM 643 N N . ASP A 1 89 ? 7.820 11.161 14.483 1.00 92.50 89 ASP A N 1
ATOM 644 C CA . ASP A 1 89 ? 9.199 11.639 14.512 1.00 92.50 89 ASP A CA 1
ATOM 645 C C . ASP A 1 89 ? 10.242 10.510 14.508 1.00 92.50 89 ASP A C 1
ATOM 647 O O . ASP A 1 89 ? 11.416 10.767 14.244 1.00 92.50 89 ASP A O 1
ATOM 651 N N . GLU A 1 90 ? 9.816 9.262 14.717 1.00 94.00 90 GLU A N 1
ATOM 652 C CA . GLU A 1 90 ? 10.653 8.063 14.609 1.00 94.00 90 GLU A CA 1
ATOM 653 C C . GLU A 1 90 ? 10.516 7.347 13.255 1.00 94.00 90 GLU A C 1
ATOM 655 O O . GLU A 1 90 ? 11.280 6.424 12.964 1.00 94.00 90 GLU A O 1
ATOM 660 N N . VAL A 1 91 ? 9.574 7.760 12.396 1.00 92.00 91 VAL A N 1
ATOM 661 C CA . VAL A 1 91 ? 9.425 7.172 11.058 1.00 92.00 91 VAL A CA 1
ATOM 662 C C . VAL A 1 91 ? 10.618 7.578 10.179 1.00 92.00 91 VAL A C 1
ATOM 664 O O . VAL A 1 91 ? 10.806 8.773 9.928 1.00 92.00 91 VAL A O 1
ATOM 667 N N . PRO A 1 92 ? 11.370 6.613 9.611 1.00 86.44 92 PRO A N 1
ATOM 668 C CA . PRO A 1 92 ? 12.467 6.908 8.696 1.00 86.44 92 PRO A CA 1
ATOM 669 C C . PRO A 1 92 ? 12.041 7.727 7.470 1.00 86.44 92 PRO A C 1
ATOM 671 O O . PRO A 1 92 ? 10.884 7.702 7.025 1.00 86.44 92 PRO A O 1
ATOM 674 N N . GLU A 1 93 ? 13.007 8.428 6.878 1.00 82.44 93 GLU A N 1
ATOM 675 C CA . GLU A 1 93 ? 12.824 9.021 5.556 1.00 82.44 93 GLU A CA 1
ATOM 676 C C . GLU A 1 93 ? 12.628 7.922 4.510 1.00 82.44 93 GLU A C 1
ATOM 678 O O . GLU A 1 93 ? 13.350 6.927 4.457 1.00 82.44 93 GLU A O 1
ATOM 683 N N . VAL A 1 94 ? 11.603 8.109 3.685 1.00 77.75 94 VAL A N 1
ATOM 684 C CA . VAL A 1 94 ? 11.109 7.085 2.760 1.00 77.75 94 VAL A CA 1
ATOM 685 C C . VAL A 1 94 ? 11.879 7.105 1.429 1.00 77.75 94 VAL A C 1
ATOM 687 O O . VAL A 1 94 ? 11.932 6.112 0.706 1.00 77.75 94 VAL A O 1
ATOM 690 N N . GLU A 1 95 ? 12.537 8.226 1.130 1.00 68.00 95 GLU A N 1
ATOM 691 C CA . GLU A 1 95 ? 13.227 8.513 -0.130 1.00 68.00 95 GLU A CA 1
ATOM 692 C C . GLU A 1 95 ? 14.678 8.009 -0.116 1.00 68.00 95 GLU A C 1
ATOM 694 O O . GLU A 1 95 ? 15.634 8.767 -0.265 1.00 68.00 95 GLU A O 1
ATOM 699 N N . SER A 1 96 ? 14.861 6.701 0.071 1.00 71.25 96 SER A N 1
ATOM 700 C CA . SER A 1 96 ? 16.168 6.079 -0.158 1.00 71.25 96 SER A CA 1
ATOM 701 C C . SER A 1 96 ? 16.322 5.733 -1.645 1.00 71.25 96 SER A C 1
ATOM 703 O O . SER A 1 96 ? 15.496 4.981 -2.168 1.00 71.25 96 SER A O 1
ATOM 705 N N . PRO A 1 97 ? 17.344 6.254 -2.353 1.00 77.31 97 PRO A N 1
ATOM 706 C CA . PRO A 1 97 ? 17.529 5.962 -3.769 1.00 77.31 97 PRO A CA 1
ATOM 707 C C . PRO A 1 97 ? 17.924 4.496 -3.983 1.00 77.31 97 PRO A C 1
ATOM 709 O O . PRO A 1 97 ? 18.883 3.994 -3.394 1.00 77.31 97 PRO A O 1
ATOM 712 N N . HIS A 1 98 ? 17.189 3.824 -4.866 1.00 88.94 98 HIS A N 1
ATOM 713 C CA . HIS A 1 98 ? 17.465 2.471 -5.349 1.00 88.94 98 HIS A CA 1
ATOM 714 C C . HIS A 1 98 ? 18.095 2.506 -6.750 1.0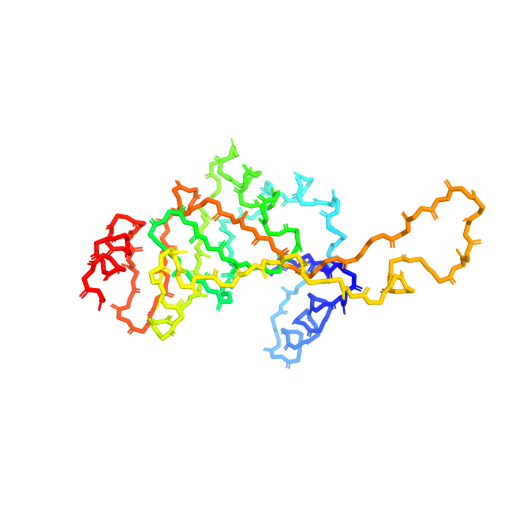0 88.94 98 HIS A C 1
ATOM 716 O O . HIS A 1 98 ? 18.247 3.572 -7.347 1.00 88.94 98 HIS A O 1
ATOM 722 N N . SER A 1 99 ? 18.496 1.344 -7.283 1.00 92.75 99 SER A N 1
ATOM 723 C CA . SER A 1 99 ? 19.177 1.275 -8.584 1.00 92.75 99 SER A CA 1
ATOM 724 C C . SER A 1 99 ? 18.290 1.833 -9.708 1.00 92.75 99 SER A C 1
ATOM 726 O O . SER A 1 99 ? 17.224 1.266 -9.965 1.00 92.75 99 SER A O 1
ATOM 728 N N . PRO A 1 100 ? 18.704 2.894 -10.424 1.00 92.56 100 PRO A N 1
ATOM 729 C CA . PRO A 1 100 ? 17.925 3.442 -11.535 1.00 92.56 100 PRO A CA 1
ATOM 730 C C . PRO A 1 100 ? 17.666 2.430 -12.661 1.00 92.56 100 PRO A C 1
ATOM 732 O O . PRO A 1 100 ? 16.642 2.511 -13.334 1.00 92.56 100 PRO A O 1
ATOM 735 N N . GLU A 1 101 ? 18.544 1.430 -12.800 1.00 93.50 101 GLU A N 1
ATOM 736 C CA . GLU A 1 101 ? 18.466 0.377 -13.821 1.00 93.50 101 GLU A CA 1
ATOM 737 C C . GLU A 1 101 ? 17.196 -0.481 -13.720 1.00 93.50 101 GLU A C 1
ATOM 739 O O . GLU A 1 101 ? 16.777 -1.098 -14.696 1.00 93.50 101 GLU A O 1
ATOM 744 N N . GLU A 1 102 ? 16.551 -0.528 -12.550 1.00 94.06 102 GLU A N 1
ATOM 745 C CA . GLU A 1 102 ? 15.277 -1.238 -12.398 1.00 94.06 102 GLU A CA 1
ATOM 746 C C . GLU A 1 102 ? 14.108 -0.484 -13.035 1.00 94.06 102 GLU A C 1
ATOM 748 O O . GLU A 1 102 ? 13.097 -1.099 -13.399 1.00 94.06 102 GLU A O 1
ATOM 753 N N . VAL A 1 103 ? 14.230 0.841 -13.152 1.00 94.38 103 VAL A N 1
ATOM 754 C CA . VAL A 1 103 ? 13.268 1.713 -13.829 1.00 94.38 103 VAL A CA 1
ATOM 755 C C . VAL A 1 103 ? 13.592 1.757 -15.318 1.00 94.38 103 VAL A C 1
ATOM 757 O O . VAL A 1 103 ? 12.723 1.407 -16.115 1.00 94.38 103 VAL A O 1
ATOM 760 N N . GLU A 1 104 ? 14.828 2.124 -15.663 1.00 94.94 104 GLU A N 1
ATOM 761 C CA . GLU A 1 104 ? 15.350 2.187 -17.028 1.00 94.94 104 GLU A CA 1
ATOM 762 C C . GLU A 1 104 ? 16.842 1.827 -17.028 1.00 94.94 104 GLU A C 1
ATOM 764 O O . GLU A 1 104 ? 17.642 2.468 -16.345 1.00 94.94 104 GLU A O 1
ATOM 769 N N . SER A 1 105 ? 17.210 0.792 -17.783 1.00 93.69 105 SER A N 1
ATOM 770 C CA . SER A 1 105 ? 18.585 0.292 -17.866 1.00 93.69 105 SER A CA 1
ATOM 771 C C . SER A 1 105 ? 19.449 1.079 -18.848 1.00 93.69 105 SER A C 1
ATOM 773 O O . SER A 1 105 ? 20.672 1.075 -18.715 1.00 93.69 105 SER A O 1
ATOM 775 N N . ASP A 1 106 ? 18.837 1.744 -19.830 1.00 94.75 106 ASP A N 1
ATOM 776 C CA . ASP A 1 106 ? 19.556 2.474 -20.867 1.00 94.75 106 ASP A CA 1
ATOM 777 C C . ASP A 1 106 ? 19.815 3.935 -20.443 1.00 94.75 106 ASP A C 1
ATOM 779 O O . ASP A 1 106 ? 18.873 4.706 -20.226 1.00 94.75 106 ASP A O 1
ATOM 783 N N . PRO A 1 107 ? 21.086 4.382 -20.354 1.00 90.00 107 PRO A N 1
ATOM 784 C CA . PRO A 1 107 ? 21.397 5.763 -20.004 1.00 90.00 107 PRO A CA 1
ATOM 785 C C . PRO A 1 107 ? 20.838 6.754 -21.028 1.00 90.00 107 PRO A C 1
ATOM 787 O O . PRO A 1 107 ? 21.071 6.640 -22.233 1.00 90.00 107 PRO A O 1
ATOM 790 N N . MET A 1 108 ? 20.170 7.794 -20.538 1.00 94.19 108 MET A N 1
ATOM 791 C CA . MET A 1 108 ? 19.567 8.837 -21.363 1.00 94.19 108 MET A CA 1
ATOM 792 C C . MET A 1 108 ? 20.296 10.170 -21.180 1.00 94.19 108 MET A C 1
ATOM 794 O O . MET A 1 108 ? 20.565 10.621 -20.068 1.00 94.19 108 MET A O 1
ATOM 798 N N . THR A 1 109 ? 20.611 10.840 -22.291 1.00 96.50 109 THR A N 1
ATOM 799 C CA . THR A 1 109 ? 21.259 12.160 -22.247 1.00 96.50 109 THR A CA 1
ATOM 800 C C . THR A 1 109 ? 20.282 13.204 -21.700 1.00 96.50 109 THR A C 1
ATOM 802 O O . THR A 1 109 ? 19.177 13.333 -22.220 1.00 96.50 109 THR A O 1
ATOM 805 N N . ASN A 1 110 ? 20.708 13.984 -20.701 1.00 96.56 110 ASN A N 1
ATOM 806 C CA . ASN A 1 110 ? 19.905 15.013 -20.019 1.00 96.56 110 ASN A CA 1
ATOM 807 C C . ASN A 1 110 ? 18.660 14.486 -19.278 1.00 96.56 110 ASN A C 1
ATOM 809 O O . ASN A 1 110 ? 17.691 15.228 -19.117 1.00 96.56 110 ASN A O 1
ATOM 813 N N . VAL A 1 111 ? 18.678 13.233 -18.814 1.00 96.75 111 VAL A N 1
ATOM 814 C CA . VAL A 1 111 ? 17.608 12.659 -17.985 1.00 96.75 111 VAL A CA 1
ATOM 815 C C . VAL A 1 111 ? 18.217 12.022 -16.738 1.00 96.75 111 VAL A C 1
ATOM 817 O O . VAL A 1 111 ? 19.113 11.187 -16.843 1.00 96.75 111 VAL A O 1
ATOM 820 N N . THR A 1 112 ? 17.716 12.403 -15.563 1.00 94.25 112 THR A N 1
ATOM 821 C CA . THR A 1 112 ? 18.007 11.716 -14.298 1.00 94.25 112 THR A CA 1
ATOM 822 C C . THR A 1 112 ? 16.919 10.679 -14.061 1.00 94.25 112 THR A C 1
ATOM 824 O O . THR A 1 112 ? 15.738 11.021 -14.056 1.00 94.25 112 THR A O 1
ATOM 827 N N . VAL A 1 113 ? 17.310 9.420 -13.882 1.00 93.25 113 VAL A N 1
ATOM 828 C CA . VAL A 1 113 ? 16.385 8.339 -13.531 1.00 93.25 113 VAL A CA 1
ATOM 829 C C . VAL A 1 113 ? 16.425 8.160 -12.018 1.00 93.25 113 VAL A C 1
ATOM 831 O O . VAL A 1 113 ? 17.481 7.883 -11.451 1.00 93.25 113 VAL A O 1
ATOM 834 N N . GLU A 1 114 ? 15.276 8.332 -11.373 1.00 92.19 114 GLU A N 1
ATOM 835 C CA . GLU A 1 114 ? 15.109 8.134 -9.935 1.00 92.19 114 GLU A CA 1
ATOM 836 C C . GLU A 1 114 ? 14.309 6.862 -9.668 1.00 92.19 114 GLU A C 1
ATOM 838 O O . GLU A 1 114 ? 13.390 6.511 -10.411 1.00 92.19 114 GLU A O 1
ATOM 843 N N . ASN A 1 115 ? 14.671 6.166 -8.595 1.00 93.31 115 ASN A N 1
ATOM 844 C CA . ASN A 1 115 ? 14.002 4.953 -8.158 1.00 93.31 115 ASN A CA 1
ATOM 845 C C . ASN A 1 115 ? 13.823 4.998 -6.638 1.00 93.31 115 ASN A C 1
ATOM 847 O O . ASN A 1 115 ? 14.805 5.023 -5.897 1.00 93.31 115 ASN A O 1
ATOM 851 N N . ILE A 1 116 ? 12.569 4.976 -6.196 1.00 93.69 116 ILE A N 1
ATOM 852 C CA . ILE A 1 116 ? 12.173 4.853 -4.793 1.00 93.69 116 ILE A CA 1
ATOM 853 C C . ILE A 1 116 ? 11.243 3.653 -4.647 1.00 93.69 116 ILE A C 1
ATOM 855 O O . ILE A 1 116 ? 10.498 3.307 -5.566 1.00 93.69 116 ILE A O 1
ATOM 859 N N . TYR A 1 117 ? 11.279 2.997 -3.492 1.00 93.69 117 TYR A N 1
ATOM 860 C CA . TYR A 1 117 ? 10.466 1.802 -3.258 1.00 93.69 117 TYR A CA 1
ATOM 861 C C . TYR A 1 117 ? 9.235 2.042 -2.418 1.00 93.69 117 TYR A C 1
ATOM 863 O O . TYR A 1 117 ? 8.318 1.232 -2.491 1.00 93.69 117 TYR A O 1
ATOM 871 N N . PHE A 1 118 ? 9.213 3.106 -1.63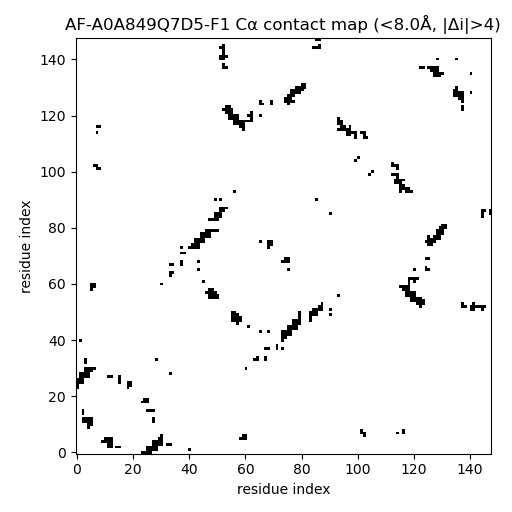1 1.00 95.06 118 PHE A N 1
ATOM 872 C CA . PHE A 1 118 ? 8.193 3.332 -0.626 1.00 95.06 118 PHE A CA 1
ATOM 873 C C . PHE A 1 118 ? 7.668 4.759 -0.739 1.00 95.06 118 PHE A C 1
ATOM 875 O O . PHE A 1 118 ? 8.319 5.638 -1.300 1.00 95.06 118 PHE A O 1
ATOM 882 N N . GLU A 1 119 ? 6.482 4.987 -0.197 1.00 94.81 119 GLU A N 1
ATOM 883 C CA . GLU A 1 119 ? 5.868 6.307 -0.109 1.00 94.81 119 GLU A CA 1
ATOM 884 C C . GLU A 1 119 ? 5.037 6.425 1.172 1.00 94.81 119 GLU A C 1
ATOM 886 O O . GLU A 1 119 ? 4.709 5.418 1.804 1.00 94.81 119 GLU A O 1
ATOM 891 N N . ARG A 1 120 ? 4.698 7.658 1.565 1.00 96.62 120 ARG A N 1
ATOM 892 C CA . ARG A 1 120 ? 3.773 7.928 2.675 1.00 96.62 120 ARG A CA 1
ATOM 893 C C . ARG A 1 120 ? 2.348 8.023 2.145 1.00 96.62 120 ARG A C 1
ATOM 895 O O . ARG A 1 120 ? 2.086 8.759 1.196 1.00 96.62 120 ARG A O 1
ATOM 902 N N . ILE A 1 121 ? 1.429 7.318 2.793 1.00 97.81 121 ILE A N 1
ATOM 903 C CA . ILE A 1 121 ? 0.011 7.269 2.449 1.00 97.81 121 ILE A CA 1
ATOM 904 C C . ILE A 1 121 ? -0.804 7.771 3.647 1.00 97.81 121 ILE A C 1
ATOM 906 O O . ILE A 1 121 ? -0.575 7.297 4.762 1.00 97.81 121 ILE A O 1
ATOM 910 N N . PRO A 1 122 ? -1.753 8.705 3.461 1.00 97.62 122 PRO A N 1
ATOM 911 C CA . PRO A 1 122 ? -2.583 9.197 4.555 1.00 97.62 122 PRO A CA 1
ATOM 912 C C . PRO A 1 122 ? -3.400 8.074 5.203 1.00 97.62 122 PRO A C 1
ATOM 914 O O . PRO A 1 122 ? -4.096 7.315 4.521 1.00 97.62 122 PRO A O 1
ATOM 917 N N . LEU A 1 123 ? -3.332 7.978 6.531 1.00 97.94 123 LEU A N 1
ATOM 918 C CA . LEU A 1 123 ? -4.044 6.952 7.292 1.00 97.94 123 LEU A CA 1
ATOM 919 C C . LEU A 1 123 ? -5.555 7.221 7.317 1.00 97.94 123 LEU A C 1
ATOM 921 O O . LEU A 1 123 ? -6.351 6.291 7.337 1.00 97.94 123 LEU A O 1
ATOM 925 N N . ASP A 1 124 ? -5.972 8.485 7.228 1.00 97.38 124 ASP A N 1
ATOM 926 C CA . ASP A 1 124 ? -7.385 8.894 7.212 1.00 97.38 124 ASP A CA 1
ATOM 927 C C . ASP A 1 124 ? -8.161 8.424 5.961 1.00 97.38 124 ASP A C 1
ATOM 929 O O . ASP A 1 124 ? -9.371 8.631 5.860 1.00 97.38 124 ASP A O 1
ATOM 933 N N . LYS A 1 125 ? -7.477 7.808 4.988 1.00 97.56 125 LYS A N 1
ATOM 934 C CA . LYS A 1 125 ? -8.079 7.224 3.781 1.00 97.56 125 LYS A CA 1
ATOM 935 C C . LYS A 1 125 ? -8.333 5.726 3.886 1.00 97.56 125 LYS A C 1
ATOM 937 O O . LYS A 1 125 ? -8.957 5.173 2.980 1.00 97.56 125 LYS A O 1
ATOM 942 N N . VAL A 1 126 ? -7.878 5.067 4.953 1.00 98.06 126 VAL A N 1
ATOM 943 C CA . VAL A 1 126 ? -8.174 3.647 5.168 1.00 98.06 126 VAL A CA 1
ATOM 944 C C . VAL A 1 126 ? -9.460 3.475 5.971 1.00 98.06 126 VAL A C 1
ATOM 946 O O . VAL A 1 126 ? -9.752 4.225 6.895 1.00 98.06 126 VAL A O 1
ATOM 949 N N . THR A 1 127 ? -10.238 2.457 5.622 1.00 98.25 127 THR A N 1
ATOM 950 C CA . THR A 1 127 ? -11.447 2.045 6.346 1.00 98.25 127 THR A CA 1
ATOM 951 C C . THR A 1 127 ? -11.106 1.413 7.694 1.00 98.25 127 THR A C 1
ATOM 953 O O . THR A 1 127 ? -11.854 1.572 8.655 1.00 98.25 127 THR A O 1
ATOM 956 N N . GLY A 1 128 ? -9.984 0.699 7.781 1.00 98.19 128 GLY A N 1
ATOM 957 C CA . GLY A 1 128 ? -9.499 0.132 9.033 1.00 98.19 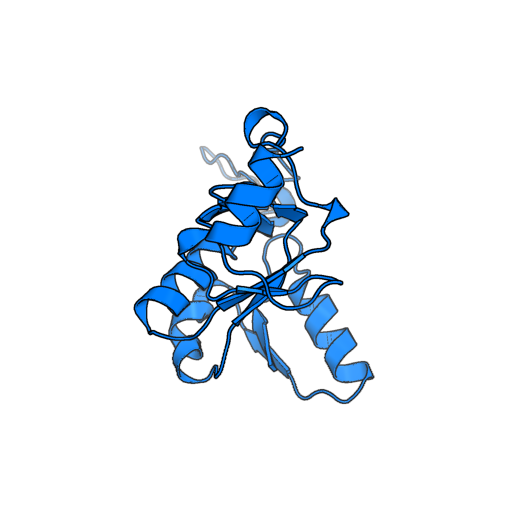128 GLY A CA 1
ATOM 958 C C . GLY A 1 128 ? -8.120 -0.498 8.898 1.00 98.19 128 GLY A C 1
ATOM 959 O O . GLY A 1 128 ? -7.671 -0.837 7.800 1.00 98.19 128 GLY A O 1
ATOM 960 N N . VAL A 1 129 ? -7.462 -0.671 10.037 1.00 98.56 129 VAL A N 1
ATOM 961 C CA . VAL A 1 129 ? -6.161 -1.322 10.171 1.00 98.56 129 VAL A CA 1
ATOM 962 C C . VAL A 1 129 ? -6.363 -2.679 10.832 1.00 98.56 129 VAL A C 1
ATOM 964 O O . VAL A 1 129 ? -6.806 -2.773 11.974 1.00 98.56 129 VAL A O 1
ATOM 967 N N . ILE A 1 130 ? -6.076 -3.742 10.091 1.00 98.56 130 ILE A N 1
ATOM 968 C CA . ILE A 1 130 ? -6.137 -5.122 10.559 1.00 98.56 130 ILE A CA 1
ATOM 969 C C . ILE A 1 130 ? -4.815 -5.451 11.250 1.00 98.56 130 ILE A C 1
ATOM 971 O O . ILE A 1 130 ? -3.754 -5.415 10.625 1.00 98.56 130 ILE A O 1
ATOM 975 N N . THR A 1 131 ? -4.920 -5.810 12.525 1.00 97.62 131 THR A N 1
ATOM 976 C CA . THR A 1 131 ? -3.814 -6.158 13.422 1.00 97.62 131 THR A CA 1
ATOM 977 C C . THR A 1 131 ? -4.080 -7.507 14.096 1.00 97.62 131 THR A C 1
ATOM 979 O O . THR A 1 131 ? -5.163 -8.083 13.968 1.00 97.62 131 THR A O 1
ATOM 982 N N . GLU A 1 132 ? -3.119 -7.998 14.873 1.00 96.81 132 GLU A N 1
ATOM 983 C CA . GLU A 1 132 ? -3.281 -9.151 15.768 1.00 96.81 132 GLU A CA 1
ATOM 984 C C . GLU A 1 132 ? -4.429 -9.007 16.786 1.00 96.81 132 GLU A C 1
ATOM 986 O O . GLU A 1 132 ? -4.982 -10.015 17.221 1.00 96.81 132 GLU A O 1
ATOM 991 N N . GLU A 1 133 ? -4.827 -7.782 17.140 1.00 95.94 133 GLU A N 1
ATOM 992 C CA . GLU A 1 133 ? -5.936 -7.514 18.069 1.00 95.94 133 GLU A CA 1
ATOM 993 C C . GLU A 1 133 ? -7.290 -7.320 17.360 1.00 95.94 133 GLU A C 1
ATOM 995 O O . GLU A 1 133 ? -8.299 -7.019 17.999 1.00 95.94 133 GLU A O 1
ATOM 1000 N N . GLY A 1 134 ? -7.335 -7.510 16.040 1.00 97.19 134 GLY A N 1
ATOM 1001 C CA . GLY A 1 134 ? -8.517 -7.282 15.216 1.00 97.19 134 GLY A CA 1
ATOM 1002 C C . GLY A 1 134 ? -8.429 -5.991 14.406 1.00 97.19 134 GLY A C 1
ATOM 1003 O O . GLY A 1 134 ? -7.341 -5.534 14.049 1.00 97.19 134 GLY A O 1
ATOM 1004 N N . VAL A 1 135 ? -9.592 -5.436 14.060 1.00 98.00 135 VAL A N 1
ATOM 1005 C CA . VAL A 1 135 ? -9.703 -4.247 13.205 1.00 98.00 135 VAL A CA 1
ATOM 1006 C C . VAL A 1 135 ? -9.769 -2.995 14.072 1.00 98.00 135 VAL A C 1
ATOM 1008 O O . VAL A 1 135 ? -10.710 -2.838 14.846 1.00 98.00 135 VAL A O 1
ATOM 1011 N N . LEU A 1 136 ? -8.787 -2.113 13.908 1.00 98.00 136 LEU A N 1
ATOM 1012 C CA . LEU A 1 136 ? -8.713 -0.805 14.550 1.00 98.00 136 LEU A CA 1
ATOM 1013 C C . LEU A 1 136 ? -9.037 0.297 13.539 1.00 98.00 136 LEU A C 1
ATOM 1015 O O . LEU A 1 136 ? -8.675 0.221 12.366 1.00 98.00 136 LEU A O 1
ATOM 1019 N N . THR A 1 137 ? -9.709 1.341 13.995 1.00 98.00 137 THR A N 1
ATOM 1020 C CA . THR A 1 137 ? -9.936 2.570 13.224 1.00 98.00 137 THR A CA 1
ATOM 1021 C C . THR A 1 137 ? -8.652 3.407 13.122 1.00 98.00 137 THR A C 1
ATOM 1023 O O . THR A 1 137 ? -7.784 3.302 13.998 1.00 98.00 137 THR A O 1
ATOM 1026 N N . PRO A 1 138 ? -8.513 4.276 12.101 1.00 97.00 138 PRO A N 1
ATOM 1027 C CA . PRO A 1 138 ? -7.428 5.258 12.040 1.00 97.00 138 PRO A CA 1
ATOM 1028 C C . PRO A 1 138 ? -7.260 6.064 13.338 1.00 97.00 138 PRO A C 1
ATOM 1030 O O . PRO A 1 138 ? -6.142 6.259 13.808 1.00 97.00 138 PRO A O 1
ATOM 1033 N N . GLU A 1 139 ? -8.358 6.466 13.983 1.00 97.25 139 GLU A N 1
ATOM 1034 C CA . GLU A 1 139 ? -8.320 7.214 15.243 1.00 97.25 139 GLU A CA 1
ATOM 1035 C C . GLU A 1 139 ? -7.801 6.376 16.420 1.00 97.25 139 GLU A C 1
ATOM 1037 O O . GLU A 1 139 ? -7.116 6.893 17.305 1.00 97.25 139 GLU A O 1
ATOM 1042 N N . GLU A 1 140 ? -8.122 5.082 16.466 1.00 97.06 140 GLU A N 1
ATOM 1043 C CA . GLU A 1 140 ? -7.570 4.170 17.473 1.00 97.06 140 GLU A CA 1
ATOM 1044 C C . GLU A 1 140 ? -6.069 3.970 17.292 1.00 97.06 140 GLU A C 1
ATOM 1046 O O . GLU A 1 140 ? -5.339 3.972 18.285 1.00 97.06 140 GLU A O 1
ATOM 1051 N N . ILE A 1 141 ? -5.607 3.861 16.046 1.00 97.25 141 ILE A N 1
ATOM 1052 C CA . ILE A 1 141 ? -4.181 3.796 15.718 1.00 97.25 141 ILE A CA 1
ATOM 1053 C C . ILE A 1 141 ? -3.472 5.082 16.149 1.00 97.25 141 ILE A C 1
ATOM 1055 O O . ILE A 1 141 ? -2.483 5.010 16.877 1.00 97.25 141 ILE A O 1
ATOM 1059 N N . ALA A 1 142 ? -4.020 6.252 15.811 1.00 95.25 142 ALA A N 1
ATOM 1060 C CA . ALA A 1 142 ? -3.463 7.544 16.211 1.00 95.25 142 ALA A CA 1
ATOM 1061 C C . ALA A 1 142 ? -3.317 7.684 17.733 1.00 95.25 142 ALA A C 1
ATOM 1063 O O . ALA A 1 142 ? -2.278 8.126 18.235 1.00 95.25 142 ALA A O 1
A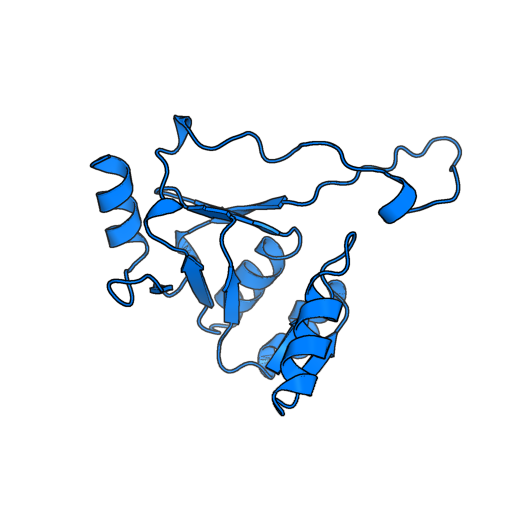TOM 1064 N N . ARG A 1 143 ? -4.332 7.245 18.492 1.00 95.44 143 ARG A N 1
ATOM 1065 C CA . ARG A 1 143 ? -4.267 7.221 19.960 1.00 95.44 143 ARG A CA 1
ATOM 1066 C C . ARG A 1 143 ? -3.189 6.277 20.483 1.00 95.44 143 ARG A C 1
ATOM 1068 O O . ARG A 1 143 ? -2.508 6.643 21.436 1.00 95.44 143 ARG A O 1
ATOM 1075 N N . ARG A 1 144 ? -3.029 5.092 19.883 1.00 93.94 144 ARG A N 1
ATOM 1076 C CA . ARG A 1 144 ? -1.992 4.132 20.292 1.00 93.94 144 ARG A CA 1
ATOM 1077 C C . ARG A 1 144 ? -0.595 4.676 20.049 1.00 93.94 144 ARG A C 1
ATOM 1079 O O . ARG A 1 144 ? 0.213 4.640 20.968 1.00 93.94 144 ARG A O 1
ATOM 1086 N N . VAL A 1 145 ? -0.339 5.222 18.863 1.00 92.06 145 VAL A N 1
ATOM 1087 C CA . VAL A 1 145 ? 0.970 5.792 18.511 1.00 92.06 145 VAL A CA 1
ATOM 1088 C C . VAL A 1 145 ? 1.351 6.934 19.455 1.00 92.06 145 VAL A C 1
ATOM 1090 O O . VAL A 1 145 ? 2.487 7.005 19.893 1.00 92.06 145 VAL A O 1
ATOM 1093 N N . THR A 1 146 ? 0.389 7.774 19.848 1.00 87.44 146 THR A N 1
ATOM 1094 C CA . THR A 1 146 ? 0.617 8.873 20.809 1.00 87.44 146 THR A CA 1
ATOM 1095 C C . THR A 1 146 ? 0.932 8.379 22.233 1.00 87.44 146 THR A C 1
ATOM 1097 O O . THR A 1 146 ? 1.416 9.145 23.061 1.00 87.44 146 THR A O 1
ATOM 1100 N N . SER A 1 147 ? 0.603 7.123 22.549 1.00 82.50 147 SER A N 1
ATOM 1101 C CA . SER A 1 147 ? 0.822 6.523 23.872 1.00 82.50 147 SER A CA 1
ATOM 1102 C C . SER A 1 147 ? 2.097 5.680 23.988 1.00 82.50 147 SER A C 1
ATOM 1104 O O . SER A 1 147 ? 2.337 5.137 25.069 1.00 82.50 147 SER A O 1
ATOM 1106 N N . LEU A 1 148 ? 2.856 5.542 22.894 1.00 82.19 148 LEU A N 1
ATOM 1107 C CA . LEU A 1 148 ? 4.183 4.916 22.863 1.00 82.19 148 LEU A CA 1
ATOM 1108 C C . LEU A 1 148 ? 5.235 5.878 23.427 1.00 82.19 148 LEU A C 1
ATOM 1110 O O . LEU A 1 148 ? 6.111 5.381 24.170 1.00 82.19 148 LEU A O 1
#

Radius of gyration: 16.38 Å; Cα contacts (8 Å, |Δi|>4): 275; chains: 1; bounding box: 38×37×46 Å